Protein AF-B6SNS3-F1 (afdb_monomer)

InterPro domains:
  IPR011042 Six-bladed beta-propeller, TolB-like [G3DSA:2.120.10.30] (28-142)

Sequence (159 aa):
MAGSPRHLSLFPLRLLLLLPLLAAGKPVLEDGYTVTTFADLNPLPASGPHPYAVLPRSRAGDLLLLDSAGSALYTISLSSSPGEPRRLAGGKRGSGFNDGGPGDAAFDRPRSVAVDAADNVYVADRLHGAVRKVAPSGERTRASPPPCFFCSPVSWIKG

pLDDT: mean 74.83, std 19.08, range [32.81, 96.19]

Nearest PDB structures (foldseek):
  6gc1-assembly3_C  TM=8.064E-01  e=4.726E-03  Homo sapiens
  3wwf-assembly1_C  TM=7.505E-01  e=5.010E-03  unclassified
  3ww8-assembly1_B  TM=8.456E-01  e=6.325E-03  unclassified
  3tc9-assembly1_B  TM=8.108E-01  e=1.430E-02  Bacteroides thetaiotaomicron
  4qrj-assembly2_B  TM=4.403E-01  e=1.470E-01  Bacteroides uniformis ATCC 8492

Radius of gyration: 32.93 Å; Cα contacts (8 Å, |Δi|>4): 228; chains: 1; bounding box: 103×90×88 Å

Organism: Zea mays (NCBI:txid4577)

Secondary structure (DSSP, 8-state):
----------TTSSSSS-------PPPPPPTT-----S-----TTT-S---SEEEEETTTTEEEEEETTTTEEEEEE-SSSPPPPEEEEE---SS-----ST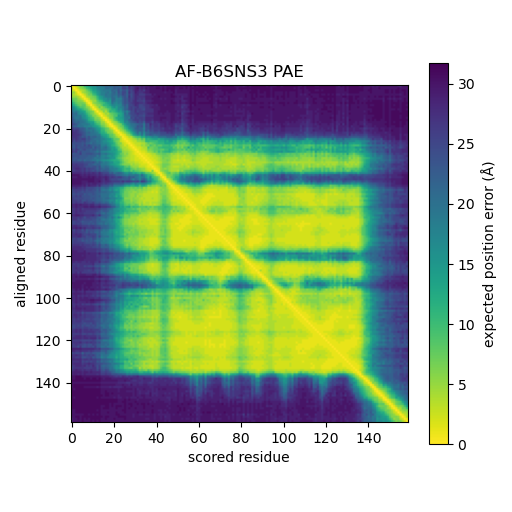TT---SS--EEEE-TT-PEEEEETTTTEEEEE---------PPPP------------

Structure (mmCIF, N/CA/C/O backbone):
data_AF-B6SNS3-F1
#
_entry.id   AF-B6SNS3-F1
#
loop_
_atom_site.group_PDB
_atom_site.id
_atom_site.type_symbol
_atom_site.label_atom_id
_atom_site.label_alt_id
_atom_site.label_comp_id
_atom_site.label_asym_id
_atom_site.label_entity_id
_atom_site.label_seq_id
_atom_site.pdbx_PDB_ins_code
_atom_site.Cartn_x
_atom_site.Cartn_y
_atom_site.Cartn_z
_atom_site.occupancy
_atom_site.B_iso_or_equiv
_atom_site.auth_seq_id
_atom_site.auth_comp_id
_atom_site.auth_asym_id
_atom_site.auth_atom_id
_atom_site.pdbx_PDB_model_num
ATOM 1 N N . MET A 1 1 ? -68.126 54.644 -37.228 1.00 46.69 1 MET A N 1
ATOM 2 C CA . MET A 1 1 ? -66.734 54.773 -36.746 1.00 46.69 1 M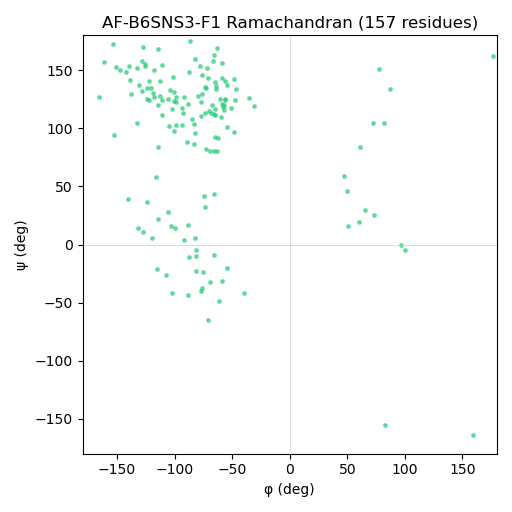ET A CA 1
ATOM 3 C C . MET A 1 1 ? -66.720 54.580 -35.234 1.00 46.69 1 MET A C 1
ATOM 5 O O . MET A 1 1 ? -67.080 55.500 -34.521 1.00 46.69 1 MET A O 1
ATOM 9 N N . ALA A 1 2 ? -66.379 53.379 -34.768 1.00 42.78 2 ALA A N 1
ATOM 10 C CA . ALA A 1 2 ? -65.947 53.061 -33.401 1.00 42.78 2 ALA A CA 1
ATOM 11 C C . ALA A 1 2 ? -65.332 51.651 -33.472 1.00 42.78 2 ALA A C 1
ATOM 13 O O . ALA A 1 2 ? -65.932 50.769 -34.083 1.00 42.78 2 ALA A O 1
ATOM 14 N N . GLY A 1 3 ? -64.102 51.472 -32.987 1.00 40.34 3 GLY A N 1
ATOM 15 C CA . GLY A 1 3 ? -63.297 50.268 -33.215 1.00 40.34 3 GLY A CA 1
ATOM 16 C C . GLY A 1 3 ? -63.005 49.432 -31.964 1.00 40.34 3 GLY A C 1
ATOM 17 O O . GLY A 1 3 ? -63.110 49.928 -30.847 1.00 40.34 3 GLY A O 1
ATOM 18 N N . SER A 1 4 ? -62.495 48.217 -32.231 1.00 48.72 4 SER A N 1
ATOM 19 C CA . SER A 1 4 ? -61.855 47.224 -31.332 1.00 48.72 4 SER A CA 1
ATOM 20 C C . SER A 1 4 ? -62.786 46.373 -30.433 1.00 48.72 4 SER A C 1
ATOM 22 O O . SER A 1 4 ? -63.847 46.864 -30.068 1.00 48.72 4 SER A O 1
ATOM 24 N N . PRO A 1 5 ? -62.419 45.118 -30.053 1.00 49.16 5 PRO A N 1
ATOM 25 C CA . PRO A 1 5 ? -61.051 44.648 -29.810 1.00 49.16 5 PRO A CA 1
ATOM 26 C C . PRO A 1 5 ? -60.587 43.399 -30.580 1.00 49.16 5 PRO A C 1
ATOM 28 O O . PRO A 1 5 ? -61.346 42.523 -30.982 1.00 49.16 5 PRO A O 1
ATOM 31 N N . ARG A 1 6 ? -59.265 43.347 -30.766 1.00 54.34 6 ARG A N 1
ATOM 32 C CA . ARG A 1 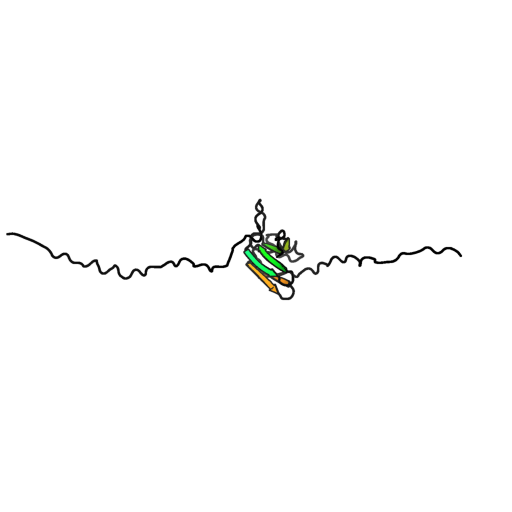6 ? -58.489 42.296 -31.434 1.00 54.34 6 ARG A CA 1
ATOM 33 C C . ARG A 1 6 ? -58.351 41.069 -30.521 1.00 54.34 6 ARG A C 1
ATOM 35 O O . ARG A 1 6 ? -57.915 41.208 -29.381 1.00 54.34 6 ARG A O 1
ATOM 42 N N . HIS A 1 7 ? -58.670 39.880 -31.032 1.00 53.31 7 HIS A N 1
ATOM 43 C CA . HIS A 1 7 ? -58.426 38.607 -30.347 1.00 53.31 7 HIS A CA 1
ATOM 44 C C . HIS A 1 7 ? -56.915 38.364 -30.189 1.00 53.31 7 HIS A C 1
ATOM 46 O O . HIS A 1 7 ? -56.198 38.144 -31.165 1.00 53.31 7 HIS A O 1
ATOM 52 N N . LEU A 1 8 ? -56.434 38.416 -28.946 1.00 50.88 8 LEU A N 1
ATOM 53 C CA . LEU A 1 8 ? -55.088 38.004 -28.551 1.00 50.88 8 LEU A CA 1
ATOM 54 C C . LEU A 1 8 ? -54.966 36.480 -28.693 1.00 50.88 8 LEU A C 1
ATOM 56 O O . LEU A 1 8 ? -55.624 35.715 -27.991 1.00 50.88 8 LEU A O 1
ATOM 60 N N . SER A 1 9 ? -54.131 36.048 -29.634 1.00 55.19 9 SER A N 1
ATOM 61 C CA . SER A 1 9 ? -53.774 34.650 -29.867 1.00 55.19 9 SER A CA 1
ATOM 62 C C . SER A 1 9 ? -52.989 34.089 -28.669 1.00 55.19 9 SER A C 1
ATOM 64 O O . SER A 1 9 ? -51.855 34.494 -28.423 1.00 55.19 9 SER A O 1
ATOM 66 N N . LEU A 1 10 ? -53.576 33.148 -27.920 1.00 54.56 10 LEU A N 1
ATOM 67 C CA . LEU A 1 10 ? -52.976 32.449 -26.762 1.00 54.56 10 LEU A CA 1
ATOM 68 C C . LEU A 1 10 ? -51.899 31.410 -27.160 1.00 54.56 10 LEU A C 1
ATOM 70 O O . LEU A 1 10 ? -51.723 30.380 -26.509 1.00 54.56 10 LEU A O 1
ATOM 74 N N . PHE A 1 11 ? -51.168 31.658 -28.248 1.00 54.22 11 PHE A N 1
ATOM 75 C CA . PHE A 1 11 ? -50.262 30.691 -28.870 1.00 54.22 11 PHE A CA 1
ATOM 76 C C . PHE A 1 11 ? -48.802 30.639 -28.372 1.00 54.22 11 PHE A C 1
ATOM 78 O O . PHE A 1 11 ? -48.007 29.987 -29.046 1.00 54.22 11 PHE A O 1
ATOM 85 N N . PRO A 1 12 ? -48.402 31.187 -27.203 1.00 46.06 12 PRO A N 1
ATOM 86 C CA . PRO A 1 12 ? -47.148 30.771 -26.584 1.00 46.06 12 PRO A CA 1
ATOM 87 C C . PRO A 1 12 ? -47.368 30.045 -25.249 1.00 46.06 12 PRO A C 1
ATOM 89 O O . PRO A 1 12 ? -46.455 29.996 -24.438 1.00 46.06 12 PRO A O 1
ATOM 92 N N . LEU A 1 13 ? -48.549 29.469 -24.984 1.00 47.12 13 LEU A N 1
ATOM 93 C CA . LEU A 1 13 ? -48.784 28.709 -23.742 1.00 47.12 13 LEU A CA 1
ATOM 94 C C . LEU A 1 13 ? -48.682 27.183 -23.904 1.00 47.12 13 LEU A C 1
ATOM 96 O O . LEU A 1 13 ? -49.113 26.433 -23.034 1.00 47.12 13 LEU A O 1
ATOM 100 N N . ARG A 1 14 ? -48.124 26.701 -25.022 1.00 49.44 14 ARG A N 1
ATOM 101 C CA . ARG A 1 14 ? -47.962 25.259 -25.293 1.00 49.44 14 ARG A CA 1
ATOM 102 C C . ARG A 1 14 ? -46.522 24.787 -25.492 1.00 49.44 14 ARG A C 1
ATOM 104 O O . ARG A 1 14 ? -46.319 23.608 -25.753 1.00 49.44 14 ARG A O 1
ATOM 111 N N . LEU A 1 15 ? -45.533 25.662 -25.302 1.00 45.81 15 LEU A N 1
ATOM 112 C CA . LEU A 1 15 ? -44.107 25.302 -25.327 1.00 45.81 15 LEU A CA 1
ATOM 113 C C . LEU A 1 15 ? -43.478 25.285 -23.920 1.00 45.81 15 LEU A C 1
ATOM 115 O O . LEU A 1 15 ? -42.287 25.513 -23.761 1.00 45.81 15 LEU A O 1
ATOM 119 N N . LEU A 1 16 ? -44.278 25.023 -22.883 1.00 49.94 16 LEU A N 1
ATOM 120 C CA . LEU A 1 16 ? -43.805 24.906 -21.499 1.00 49.94 16 LEU A CA 1
ATOM 121 C C . LEU A 1 16 ? -44.184 23.550 -20.878 1.00 49.94 16 LEU A C 1
ATOM 123 O O . LEU A 1 16 ? -44.566 23.487 -19.717 1.00 49.94 16 LEU A O 1
ATOM 127 N N . LEU A 1 17 ? -44.157 22.464 -21.659 1.00 54.38 17 LEU A N 1
ATOM 128 C CA . LEU A 1 17 ? -44.577 21.134 -21.184 1.00 54.38 17 LEU A CA 1
ATOM 129 C C . LEU A 1 17 ? -43.604 19.987 -21.496 1.00 54.38 17 LEU A C 1
ATOM 131 O O . LEU A 1 17 ? -43.971 18.829 -21.345 1.00 54.38 17 LEU A O 1
ATOM 135 N N . LEU A 1 18 ? -42.358 20.278 -21.885 1.00 56.72 18 LEU A N 1
ATOM 136 C CA . LEU A 1 18 ? -41.324 19.248 -22.084 1.00 56.72 18 LEU A CA 1
ATOM 137 C C . LEU A 1 18 ? -39.937 19.691 -21.593 1.00 56.72 18 LEU A C 1
ATOM 139 O O . LEU A 1 18 ? -38.924 19.384 -22.212 1.00 56.72 18 LEU A O 1
ATOM 143 N N . LEU A 1 19 ? -39.864 20.399 -20.465 1.00 55.69 19 LEU A N 1
ATOM 144 C CA . LEU A 1 19 ? -38.641 20.362 -19.663 1.00 55.69 19 LEU A CA 1
ATOM 145 C C . LEU A 1 19 ? -38.744 19.100 -18.801 1.00 55.69 19 LEU A C 1
ATOM 147 O O . LEU A 1 19 ? -39.516 19.122 -17.840 1.00 55.69 19 LEU A O 1
ATOM 151 N N . PRO A 1 20 ? -38.041 17.987 -19.110 1.00 58.53 20 PRO A N 1
ATOM 152 C CA . PRO A 1 20 ? -37.844 16.969 -18.099 1.00 58.53 20 PRO A CA 1
ATOM 153 C C . PRO A 1 20 ? -37.099 17.681 -16.977 1.00 58.53 20 PRO A C 1
ATOM 155 O O . PRO A 1 20 ? -35.964 18.126 -17.146 1.00 58.53 20 PRO A O 1
ATOM 158 N N . LEU A 1 21 ? -37.807 17.888 -15.869 1.00 56.69 21 LEU A N 1
ATOM 159 C CA . LEU A 1 21 ? -37.247 18.376 -14.629 1.00 56.69 21 LEU A CA 1
ATOM 160 C C . LEU A 1 21 ? -36.111 17.409 -14.304 1.00 56.69 21 LEU A C 1
ATOM 162 O O . LEU A 1 21 ? -36.358 16.273 -13.898 1.00 56.69 21 LEU A O 1
ATOM 166 N N . LEU A 1 22 ? -34.877 17.821 -14.586 1.00 59.06 22 LEU A N 1
ATOM 167 C CA . LEU A 1 22 ? -33.687 17.072 -14.232 1.00 59.06 22 LEU A CA 1
ATOM 168 C C . LEU A 1 22 ? -33.604 17.168 -12.708 1.00 59.06 22 LEU A C 1
ATOM 170 O O . LEU A 1 22 ? -32.954 18.049 -12.149 1.00 59.06 22 LEU A O 1
ATOM 174 N N . ALA A 1 23 ? -34.389 16.335 -12.028 1.00 64.88 23 ALA A N 1
ATOM 175 C CA . ALA A 1 23 ? -34.335 16.174 -10.596 1.00 64.88 23 ALA A CA 1
ATOM 176 C C . ALA A 1 23 ? -32.960 15.578 -10.308 1.00 64.88 23 ALA A C 1
ATOM 178 O O . ALA A 1 23 ? -32.756 14.370 -10.395 1.00 64.88 23 ALA A O 1
ATOM 179 N N . ALA A 1 24 ? -31.990 16.446 -10.033 1.00 67.69 24 ALA A N 1
ATOM 180 C CA . ALA A 1 24 ? -30.752 16.045 -9.401 1.00 67.69 24 ALA A CA 1
ATOM 181 C C . ALA A 1 24 ? -31.141 15.492 -8.024 1.00 67.69 24 ALA A C 1
ATOM 183 O O . ALA A 1 24 ? -31.342 16.247 -7.070 1.00 67.69 24 ALA A O 1
ATOM 184 N N . GLY A 1 25 ? -31.370 14.179 -7.953 1.00 73.56 25 GLY A N 1
ATOM 185 C CA . GLY A 1 25 ? -31.674 13.491 -6.708 1.00 73.56 25 GLY A CA 1
ATOM 186 C C . GLY A 1 25 ? -30.534 13.743 -5.732 1.00 73.56 25 GLY A C 1
ATOM 187 O O . GLY A 1 25 ? -29.383 13.423 -6.025 1.00 73.56 25 GLY A O 1
ATOM 188 N N . LYS A 1 26 ? -30.839 14.362 -4.589 1.00 78.44 26 LYS A N 1
ATOM 189 C CA . LYS A 1 26 ? -29.873 14.463 -3.494 1.00 78.44 26 LYS A CA 1
ATOM 190 C C . LYS A 1 26 ? -29.578 13.041 -3.008 1.00 78.44 26 LYS A C 1
ATOM 192 O O . LYS A 1 26 ? -30.531 12.270 -2.873 1.00 78.44 26 LYS A O 1
ATOM 197 N N . PRO A 1 27 ? -28.311 12.679 -2.753 1.00 80.94 27 PRO A N 1
ATOM 198 C CA . PRO A 1 27 ? -28.010 11.370 -2.195 1.00 80.94 27 PRO A CA 1
ATOM 199 C C . PRO A 1 27 ? -28.709 11.241 -0.838 1.00 80.94 27 PRO A C 1
ATOM 201 O O . PRO A 1 27 ? -28.557 12.102 0.029 1.00 80.94 27 PRO A O 1
ATOM 204 N N . VAL A 1 28 ? -29.505 10.186 -0.683 1.00 88.31 28 VAL A N 1
ATOM 205 C CA . VAL A 1 28 ? -30.064 9.771 0.606 1.00 88.31 28 VAL A CA 1
ATOM 206 C C . VAL A 1 28 ? -29.039 8.832 1.230 1.00 88.31 28 VAL A C 1
ATOM 208 O O . VAL A 1 28 ? -28.651 7.850 0.600 1.00 88.31 28 VAL A O 1
ATOM 211 N N . LEU A 1 29 ? -28.546 9.177 2.417 1.00 88.81 29 LEU A N 1
ATOM 212 C CA . LEU A 1 29 ? -27.592 8.353 3.157 1.00 88.81 29 LEU A CA 1
ATOM 213 C C . LEU A 1 29 ? -28.349 7.340 4.019 1.00 88.81 29 LEU A C 1
ATOM 215 O O . LEU A 1 29 ? -29.453 7.627 4.475 1.00 88.81 29 LEU A O 1
ATOM 219 N N . GLU A 1 30 ? -27.755 6.169 4.236 1.00 91.00 30 GLU A N 1
ATOM 220 C CA . GLU A 1 30 ? -28.295 5.179 5.168 1.00 91.00 30 GLU A CA 1
ATOM 221 C C . GLU A 1 30 ? -28.073 5.634 6.619 1.00 91.00 30 GLU A C 1
ATOM 223 O O . GLU A 1 30 ? -26.983 6.089 6.982 1.00 91.00 30 GLU A O 1
ATOM 228 N N . ASP A 1 31 ? -29.101 5.496 7.455 1.00 90.81 31 ASP A N 1
ATOM 229 C CA . ASP A 1 31 ? -29.000 5.738 8.894 1.00 90.81 31 ASP A CA 1
ATOM 230 C C . ASP A 1 31 ? -28.199 4.614 9.582 1.00 90.81 31 ASP A C 1
ATOM 232 O O . ASP A 1 31 ? -28.190 3.468 9.138 1.00 90.81 31 ASP A O 1
ATOM 236 N N . GLY A 1 32 ? -27.535 4.925 10.701 1.00 91.50 32 GLY A N 1
ATOM 237 C CA . GLY A 1 32 ? -26.774 3.944 11.496 1.00 91.50 32 GLY A CA 1
ATOM 238 C C . GLY A 1 32 ? -25.269 3.889 11.209 1.00 91.50 32 GLY A C 1
ATOM 239 O O . GLY A 1 32 ? -24.547 3.155 11.883 1.00 91.50 32 GLY A O 1
ATOM 240 N N . TYR A 1 33 ? -24.770 4.708 10.281 1.00 89.81 33 TYR A N 1
ATOM 241 C CA . TYR A 1 33 ? -23.341 4.839 9.994 1.00 89.81 33 TYR A CA 1
ATOM 242 C C . TYR A 1 33 ? -22.774 6.128 10.593 1.00 89.81 33 TYR A C 1
ATOM 244 O O . TYR A 1 33 ? -23.340 7.207 10.440 1.00 89.81 33 TYR A O 1
ATOM 252 N N . THR A 1 34 ? -21.629 6.030 11.270 1.00 90.94 34 THR A N 1
ATOM 253 C CA . THR A 1 34 ? -20.870 7.194 11.753 1.00 90.94 34 THR A CA 1
ATOM 254 C C . THR A 1 34 ? -19.497 7.199 11.104 1.00 90.94 34 THR A C 1
ATOM 256 O O . THR A 1 34 ? -18.797 6.188 11.118 1.00 90.94 34 THR A O 1
ATOM 259 N N . VAL A 1 35 ? -19.104 8.343 10.548 1.00 89.75 35 VAL A N 1
ATOM 260 C CA . VAL A 1 35 ? -17.764 8.542 9.991 1.00 89.75 35 VAL A CA 1
ATOM 261 C C . VAL A 1 35 ? -16.880 9.142 11.076 1.00 89.75 35 VAL A C 1
ATOM 263 O O . VAL A 1 35 ? -17.090 10.278 11.496 1.00 89.75 35 VAL A O 1
ATOM 266 N N . THR A 1 36 ? -15.887 8.381 11.524 1.00 89.19 36 THR A N 1
ATOM 267 C CA . THR A 1 36 ? -14.824 8.865 12.408 1.00 89.19 36 THR A CA 1
ATOM 268 C C . THR A 1 36 ? -13.475 8.730 11.715 1.00 89.19 36 THR A C 1
ATOM 270 O O . THR A 1 36 ? -13.265 7.849 10.878 1.00 89.19 36 THR A O 1
ATOM 273 N N . THR A 1 37 ? -12.542 9.619 12.050 1.00 86.88 37 THR A N 1
ATOM 274 C CA . THR A 1 37 ? -11.160 9.483 11.588 1.00 86.88 37 THR A CA 1
ATOM 275 C C . THR A 1 37 ? -10.530 8.294 12.298 1.00 86.88 37 THR A C 1
ATOM 277 O O . THR A 1 37 ? -10.368 8.325 13.515 1.00 86.88 37 THR A O 1
ATOM 280 N N . PHE A 1 38 ? -10.177 7.256 11.536 1.00 84.19 38 PHE A N 1
ATOM 281 C CA . PHE A 1 38 ? -9.420 6.128 12.069 1.00 84.19 38 PHE A CA 1
ATOM 282 C C . PHE A 1 38 ? -7.979 6.564 12.352 1.00 84.19 38 PHE A C 1
ATOM 284 O O . PHE A 1 38 ? -7.607 6.663 13.508 1.00 84.19 38 PHE A O 1
ATOM 291 N N . ALA A 1 39 ? -7.199 6.930 11.331 1.00 83.75 39 ALA A N 1
ATOM 292 C CA . ALA A 1 39 ? -5.825 7.411 11.490 1.00 83.75 39 ALA A CA 1
ATOM 293 C C . ALA A 1 39 ? -5.624 8.745 10.760 1.00 83.75 39 ALA A C 1
ATOM 295 O O . ALA A 1 39 ? -5.996 8.864 9.591 1.00 83.75 39 ALA A O 1
ATOM 296 N N . ASP A 1 40 ? -5.018 9.727 11.432 1.00 82.69 40 ASP A N 1
ATOM 297 C CA . ASP A 1 40 ? -4.563 10.956 10.782 1.00 82.69 40 ASP A CA 1
ATOM 298 C C . ASP A 1 40 ? -3.167 10.733 10.190 1.00 82.69 40 ASP A C 1
ATOM 300 O O . ASP A 1 40 ? -2.174 10.578 10.901 1.00 82.69 40 ASP A O 1
ATOM 304 N N . LEU A 1 41 ? -3.118 10.657 8.863 1.00 79.44 41 LEU A N 1
ATOM 305 C CA . LEU A 1 41 ? -1.910 10.374 8.089 1.00 79.44 41 LEU A CA 1
ATOM 306 C C . LEU A 1 41 ? -1.162 11.644 7.668 1.00 79.44 41 LEU A C 1
ATOM 308 O O . LEU A 1 41 ? -0.163 11.551 6.954 1.00 79.44 41 LEU A O 1
ATOM 312 N N . ASN A 1 42 ? -1.625 12.820 8.104 1.00 70.81 42 ASN A N 1
ATOM 313 C CA . ASN A 1 42 ? -1.077 14.111 7.711 1.00 70.81 42 ASN A CA 1
ATOM 314 C C . ASN A 1 42 ? -0.452 14.901 8.884 1.00 70.81 42 ASN A C 1
ATOM 316 O O . ASN A 1 42 ? -0.850 16.044 9.130 1.00 70.81 42 ASN A O 1
ATOM 320 N N . PRO A 1 43 ? 0.555 14.369 9.606 1.00 60.25 43 PRO A N 1
ATOM 321 C CA . PRO A 1 43 ? 1.328 15.196 10.517 1.00 60.25 43 PRO A CA 1
ATOM 322 C C . PRO A 1 43 ? 2.252 16.105 9.694 1.00 60.25 43 PRO A C 1
ATOM 324 O O . PRO A 1 43 ? 3.159 15.655 8.990 1.00 60.25 43 PRO A O 1
ATOM 327 N N . LEU A 1 44 ? 1.998 17.412 9.747 1.00 46.75 44 LEU A N 1
ATOM 328 C CA . LEU A 1 44 ? 2.882 18.420 9.166 1.00 46.75 44 LEU A CA 1
ATOM 329 C C . LEU A 1 44 ? 4.312 18.295 9.749 1.00 46.75 44 LEU A C 1
ATOM 331 O O . LEU A 1 44 ? 4.447 18.097 10.957 1.00 46.75 44 LEU A O 1
ATOM 335 N N . PRO A 1 45 ? 5.373 18.468 8.928 1.00 57.81 45 PRO A N 1
ATOM 336 C CA . PRO A 1 45 ? 5.329 18.965 7.559 1.00 57.81 45 PRO A CA 1
ATOM 337 C C . PRO A 1 45 ? 5.428 17.853 6.491 1.00 57.81 45 PRO A C 1
ATOM 339 O O . PRO A 1 45 ? 6.398 17.102 6.419 1.00 57.81 45 PRO A O 1
ATOM 342 N N . ALA A 1 46 ? 4.418 17.825 5.612 1.00 56.56 46 ALA A N 1
ATOM 343 C CA . ALA A 1 46 ? 4.448 17.481 4.179 1.00 56.56 46 ALA A CA 1
ATOM 344 C C . ALA A 1 46 ? 5.121 16.172 3.697 1.00 56.56 46 ALA A C 1
ATOM 346 O O . ALA A 1 46 ? 5.377 16.034 2.502 1.00 56.56 46 ALA A O 1
ATOM 347 N N . SER A 1 47 ? 5.389 15.203 4.574 1.00 64.62 47 SER A N 1
ATOM 348 C CA . SER A 1 47 ? 6.023 13.920 4.207 1.00 64.62 47 SER A CA 1
ATOM 349 C C . SER A 1 47 ? 5.257 12.679 4.682 1.00 64.62 47 SER A C 1
ATOM 351 O O . SER A 1 47 ? 5.768 11.563 4.587 1.00 64.62 47 SER A O 1
ATOM 353 N N . GLY A 1 48 ? 4.024 12.865 5.162 1.00 72.75 48 GLY A N 1
ATOM 354 C CA . GLY A 1 48 ? 3.126 11.771 5.527 1.00 72.75 48 GLY A CA 1
ATOM 355 C C . GLY A 1 48 ? 2.674 10.939 4.316 1.00 72.75 48 GLY A C 1
ATOM 356 O O . GLY A 1 48 ? 2.736 11.414 3.174 1.00 72.75 48 GLY A O 1
ATOM 357 N N . PRO A 1 49 ? 2.234 9.687 4.539 1.00 82.81 49 PRO A N 1
ATOM 358 C CA . PRO A 1 49 ? 1.731 8.836 3.471 1.00 82.81 49 PRO A CA 1
ATOM 359 C C . PRO A 1 49 ? 0.458 9.425 2.854 1.00 82.81 49 PRO A C 1
ATOM 361 O O . PRO A 1 49 ? -0.469 9.799 3.569 1.00 82.81 49 PRO A O 1
ATOM 364 N N . HIS A 1 50 ? 0.388 9.461 1.523 1.00 86.50 50 HIS A N 1
ATOM 365 C CA . HIS A 1 50 ? -0.803 9.913 0.800 1.00 86.50 50 HIS A CA 1
ATOM 366 C C . HIS A 1 50 ? -1.681 8.708 0.452 1.00 86.50 50 HIS A C 1
ATOM 368 O O . HIS A 1 50 ? -1.355 7.964 -0.478 1.00 86.50 50 HIS A O 1
ATOM 374 N N . PRO A 1 51 ? -2.788 8.471 1.177 1.00 89.06 51 PRO A N 1
ATOM 375 C CA . PRO A 1 51 ? -3.577 7.270 0.978 1.00 89.06 51 PRO A CA 1
ATOM 376 C C . PRO A 1 51 ? -4.214 7.255 -0.416 1.00 89.06 51 PRO A C 1
ATOM 378 O O . PRO A 1 51 ? -5.042 8.101 -0.741 1.00 89.06 51 PRO A O 1
ATOM 381 N N . TYR A 1 52 ? -3.839 6.277 -1.243 1.00 92.31 52 TYR A N 1
ATOM 382 C CA . TYR A 1 52 ? -4.467 6.022 -2.542 1.00 92.31 52 TYR A CA 1
ATOM 383 C C . TYR A 1 52 ? -5.431 4.832 -2.479 1.00 92.31 52 TYR A C 1
ATOM 385 O O . TYR A 1 52 ? -6.517 4.883 -3.052 1.00 92.31 52 TYR A O 1
ATOM 393 N N . ALA A 1 53 ? -5.048 3.759 -1.784 1.00 93.50 53 ALA A N 1
ATOM 394 C CA . ALA A 1 53 ? -5.902 2.595 -1.551 1.00 93.50 53 ALA A CA 1
ATOM 395 C C . ALA A 1 53 ? -5.594 1.958 -0.191 1.00 93.50 53 ALA A C 1
ATOM 397 O O . ALA A 1 53 ? -4.452 2.002 0.264 1.00 93.50 53 ALA A O 1
ATOM 398 N N . VAL A 1 54 ? -6.603 1.337 0.422 1.00 93.25 54 VAL A N 1
ATOM 399 C CA . VAL A 1 54 ? -6.479 0.548 1.656 1.00 93.25 54 VAL A CA 1
ATOM 400 C C . VAL A 1 54 ? -6.976 -0.874 1.422 1.00 93.25 54 VAL A C 1
ATOM 402 O O . VAL A 1 54 ? -7.970 -1.073 0.726 1.00 93.25 54 VAL A O 1
ATOM 405 N N . LEU A 1 55 ? -6.297 -1.860 2.003 1.00 93.94 55 LEU A N 1
ATOM 406 C CA . LEU A 1 55 ? -6.698 -3.265 1.969 1.00 93.94 55 LEU A CA 1
ATOM 407 C C . LEU A 1 55 ? -6.491 -3.925 3.332 1.00 93.94 55 LEU A C 1
ATOM 409 O O . LEU A 1 55 ? -5.470 -3.677 3.970 1.00 93.94 55 LEU A O 1
ATOM 413 N N . PRO A 1 56 ? -7.396 -4.808 3.773 1.00 92.00 56 PRO A N 1
ATOM 414 C CA . PRO A 1 56 ? -7.156 -5.609 4.961 1.00 92.00 56 PRO A CA 1
ATOM 415 C C . PRO A 1 56 ? -6.088 -6.675 4.694 1.00 92.00 56 PRO A C 1
ATOM 417 O O . PRO A 1 56 ? -6.063 -7.301 3.633 1.00 92.00 56 PRO A O 1
ATOM 420 N N . ARG A 1 57 ? -5.249 -6.941 5.694 1.00 90.00 57 ARG A N 1
ATOM 421 C CA . ARG A 1 57 ? -4.383 -8.123 5.755 1.00 90.00 57 ARG A CA 1
ATOM 422 C C . ARG A 1 57 ? -4.838 -8.985 6.919 1.00 90.00 57 ARG A C 1
ATOM 424 O O . ARG A 1 57 ? -4.337 -8.884 8.035 1.00 90.00 57 ARG A O 1
ATOM 431 N N . SER A 1 58 ? -5.853 -9.806 6.666 1.00 83.75 58 SER A N 1
ATOM 432 C CA . SER A 1 58 ? -6.607 -10.498 7.716 1.00 83.75 58 SER A CA 1
ATOM 433 C C . SER A 1 58 ? -5.760 -11.399 8.618 1.00 83.75 58 SER A C 1
ATOM 435 O O . SER A 1 58 ? -6.093 -11.534 9.790 1.00 83.75 58 SER A O 1
ATOM 437 N N . ARG A 1 59 ? -4.674 -12.005 8.116 1.00 83.88 59 ARG A N 1
ATOM 438 C CA . ARG A 1 59 ? -3.766 -12.815 8.950 1.00 83.88 59 ARG A CA 1
ATOM 439 C C . ARG A 1 59 ? -2.841 -11.965 9.819 1.00 83.88 59 ARG A C 1
ATOM 441 O O . ARG A 1 59 ? -2.600 -12.340 10.961 1.00 83.88 59 ARG A O 1
ATOM 448 N N . ALA A 1 60 ? -2.355 -10.839 9.302 1.00 81.94 60 ALA A N 1
ATOM 449 C CA . ALA A 1 60 ? -1.539 -9.892 10.058 1.00 81.94 60 ALA A CA 1
ATOM 450 C C . ALA A 1 60 ? -2.360 -9.047 11.052 1.00 81.94 60 ALA A C 1
ATOM 452 O O . ALA A 1 60 ? -1.808 -8.557 12.034 1.00 81.94 60 ALA A O 1
ATOM 453 N N . GLY A 1 61 ? -3.666 -8.881 10.813 1.00 86.81 61 GLY A N 1
ATOM 454 C CA . GLY A 1 61 ? -4.539 -8.042 11.638 1.00 86.81 61 GLY A CA 1
ATOM 455 C C . GLY A 1 61 ? -4.302 -6.540 11.441 1.00 86.81 61 GLY A C 1
ATOM 456 O O . GLY A 1 61 ? -4.566 -5.752 12.348 1.00 86.81 61 GLY A O 1
ATOM 457 N N . ASP A 1 62 ? -3.791 -6.137 10.275 1.00 91.31 62 ASP A N 1
ATOM 458 C CA . ASP A 1 62 ? -3.495 -4.744 9.931 1.00 91.31 62 ASP A CA 1
ATOM 459 C C . ASP A 1 62 ? -4.137 -4.314 8.597 1.00 91.31 62 ASP A C 1
ATOM 461 O O . ASP A 1 62 ? -4.712 -5.118 7.853 1.00 91.31 62 ASP A O 1
ATOM 465 N N . LEU A 1 63 ? -4.096 -3.008 8.323 1.00 91.50 63 LEU A N 1
ATOM 466 C CA . LEU A 1 63 ? -4.445 -2.425 7.031 1.00 91.50 63 LEU A CA 1
ATOM 467 C C . LEU A 1 63 ? -3.177 -2.157 6.234 1.00 91.50 63 LEU A C 1
ATOM 469 O O . LEU A 1 63 ? -2.294 -1.436 6.692 1.00 91.50 63 LEU A O 1
ATOM 473 N N . LEU A 1 64 ? -3.128 -2.665 5.010 1.00 93.38 64 LEU A N 1
ATOM 474 C CA . LEU A 1 64 ? -2.182 -2.246 3.993 1.00 93.38 64 LEU A CA 1
ATOM 475 C C . LEU A 1 64 ? -2.662 -0.940 3.365 1.00 93.38 64 LEU A C 1
ATOM 477 O O . LEU A 1 64 ? -3.779 -0.859 2.860 1.00 93.38 64 LEU A O 1
ATOM 481 N N . LEU A 1 65 ? -1.786 0.051 3.334 1.00 93.62 65 LEU A N 1
ATOM 482 C CA . LEU A 1 65 ? -1.995 1.327 2.682 1.00 93.62 65 LEU A CA 1
ATOM 483 C C . LEU A 1 65 ? -1.053 1.463 1.486 1.00 93.62 65 LEU A C 1
ATOM 485 O O . LEU A 1 65 ? 0.163 1.326 1.613 1.00 93.62 65 LEU A O 1
ATOM 489 N N . LEU A 1 66 ? -1.623 1.781 0.330 1.00 93.88 66 LEU A N 1
ATOM 490 C CA . LEU A 1 66 ? -0.891 2.146 -0.873 1.00 93.88 66 LEU A CA 1
ATOM 491 C C . LEU A 1 66 ? -0.745 3.667 -0.943 1.00 93.88 66 LEU A C 1
ATOM 493 O O . LEU A 1 66 ? -1.747 4.366 -1.094 1.00 93.88 66 LEU A O 1
ATOM 497 N N . ASP A 1 67 ? 0.493 4.157 -0.914 1.00 92.56 67 ASP A N 1
ATOM 498 C CA . ASP A 1 67 ? 0.837 5.527 -1.282 1.00 92.56 67 ASP A CA 1
ATOM 499 C C . ASP A 1 67 ? 1.407 5.555 -2.706 1.00 92.56 67 ASP A C 1
ATOM 501 O O . ASP A 1 67 ? 2.586 5.286 -2.958 1.00 92.56 67 ASP A O 1
ATOM 505 N N . SER A 1 68 ? 0.537 5.884 -3.663 1.00 91.81 68 SER A N 1
ATOM 506 C CA . SER A 1 68 ? 0.911 5.993 -5.076 1.00 91.81 68 SER A CA 1
ATOM 507 C C . SER A 1 68 ? 1.818 7.199 -5.346 1.00 91.81 68 SER A C 1
ATOM 509 O O . SER A 1 68 ? 2.681 7.134 -6.223 1.00 91.81 68 SER A O 1
ATOM 511 N N . ALA A 1 69 ? 1.650 8.299 -4.602 1.00 89.12 69 ALA A N 1
ATOM 512 C CA . ALA A 1 69 ? 2.416 9.527 -4.810 1.00 89.12 69 ALA A CA 1
ATOM 513 C C . ALA A 1 69 ? 3.835 9.411 -4.237 1.00 89.12 69 ALA A C 1
ATOM 515 O O . ALA A 1 69 ? 4.793 9.840 -4.883 1.00 89.12 69 ALA A O 1
ATOM 516 N N . GLY A 1 70 ? 3.960 8.791 -3.064 1.00 88.94 70 GLY A N 1
ATOM 517 C CA . GLY A 1 70 ? 5.209 8.472 -2.378 1.00 88.94 70 GLY A CA 1
ATOM 518 C C . GLY A 1 70 ? 5.906 7.204 -2.880 1.00 88.94 70 GLY A C 1
ATOM 519 O O . GLY A 1 70 ? 7.017 6.922 -2.435 1.00 88.94 70 GLY A O 1
ATOM 520 N N . SER A 1 71 ? 5.302 6.453 -3.813 1.00 91.75 71 SER A N 1
ATOM 521 C CA . SER A 1 71 ? 5.804 5.149 -4.283 1.00 91.75 71 SER A CA 1
ATOM 522 C C . SER A 1 71 ? 6.133 4.203 -3.119 1.00 91.75 71 SER A C 1
ATOM 524 O O . SER A 1 71 ? 7.209 3.596 -3.064 1.00 91.75 71 SER A O 1
ATOM 526 N N . ALA A 1 72 ? 5.227 4.118 -2.148 1.00 91.38 72 ALA A N 1
ATOM 527 C CA . ALA A 1 72 ? 5.451 3.401 -0.902 1.00 91.38 72 ALA A CA 1
ATOM 528 C C . ALA A 1 72 ? 4.212 2.620 -0.459 1.00 91.38 72 ALA A C 1
ATOM 530 O O . ALA A 1 72 ? 3.073 2.956 -0.781 1.00 91.38 72 ALA A O 1
ATOM 531 N N . LEU A 1 73 ? 4.457 1.562 0.304 1.00 92.94 73 LEU A N 1
ATOM 532 C CA . LEU A 1 73 ? 3.443 0.782 0.997 1.00 92.94 73 LEU A CA 1
ATOM 533 C C . LEU A 1 73 ? 3.612 0.969 2.498 1.00 92.94 73 LEU A C 1
ATOM 535 O O . LEU A 1 73 ? 4.740 0.950 2.995 1.00 92.94 73 LEU A O 1
ATOM 539 N N . TYR A 1 74 ? 2.503 1.080 3.219 1.00 92.06 74 TYR A N 1
ATOM 540 C CA . TYR A 1 74 ? 2.478 1.200 4.674 1.00 92.06 74 TYR A CA 1
ATOM 541 C C . TYR A 1 74 ? 1.529 0.175 5.290 1.00 92.06 74 TYR A C 1
ATOM 543 O O . TYR A 1 74 ? 0.621 -0.316 4.629 1.00 92.06 74 TYR A O 1
ATOM 551 N N . THR A 1 75 ? 1.727 -0.135 6.563 1.00 91.56 75 THR A N 1
ATOM 552 C CA . THR A 1 75 ? 0.820 -0.947 7.378 1.00 91.56 75 THR A CA 1
ATOM 553 C C . THR A 1 75 ? 0.347 -0.136 8.574 1.00 91.56 75 THR A C 1
ATOM 555 O O . THR A 1 75 ? 1.168 0.500 9.238 1.00 91.56 75 THR A O 1
ATOM 558 N N . ILE A 1 76 ? -0.950 -0.176 8.868 1.00 89.88 76 ILE A N 1
ATOM 559 C CA . ILE A 1 76 ? -1.569 0.502 10.012 1.00 89.88 76 ILE A CA 1
ATOM 560 C C . ILE A 1 76 ? -2.276 -0.550 10.860 1.00 89.88 76 ILE A C 1
ATOM 562 O O . ILE A 1 76 ? -3.120 -1.290 10.355 1.00 89.88 76 ILE A O 1
ATOM 566 N N . SER A 1 77 ? -1.938 -0.619 12.147 1.00 88.19 77 SER A N 1
ATOM 567 C CA . SER A 1 77 ? -2.575 -1.566 13.067 1.00 88.19 77 SER A CA 1
ATOM 568 C C . SER A 1 77 ? -4.058 -1.244 13.253 1.00 88.19 77 SER A C 1
ATOM 570 O O . SER A 1 77 ? -4.419 -0.078 13.412 1.00 88.19 77 SER A O 1
ATOM 572 N N . LEU A 1 78 ? -4.898 -2.280 13.300 1.00 83.12 78 LEU A N 1
ATOM 573 C CA . LEU A 1 78 ? -6.340 -2.168 13.547 1.00 83.12 78 LEU A CA 1
ATOM 574 C C . LEU A 1 78 ? -6.716 -2.051 15.037 1.00 83.12 78 LEU A C 1
ATOM 576 O O . LEU A 1 78 ? -7.898 -2.064 15.377 1.00 83.12 78 LEU A O 1
ATOM 580 N N . SER A 1 79 ? -5.734 -1.949 15.936 1.00 74.56 79 SER A N 1
ATOM 581 C CA . SER A 1 79 ? -5.973 -1.771 17.372 1.00 74.56 79 SER A CA 1
ATOM 582 C C . SER A 1 79 ? -6.780 -0.500 17.681 1.00 74.56 79 SER A C 1
ATOM 584 O O . SER A 1 79 ? -6.740 0.475 16.935 1.00 74.56 79 SER A O 1
ATOM 586 N N . SER A 1 80 ? -7.469 -0.486 18.830 1.00 61.25 80 SER A N 1
ATOM 587 C CA . SER A 1 80 ? -8.332 0.618 19.300 1.00 61.25 80 SER A CA 1
ATOM 588 C C . SER A 1 80 ? -7.644 1.989 19.371 1.00 61.25 80 SER A C 1
ATOM 590 O O . SER A 1 80 ? -8.319 3.014 19.373 1.00 61.25 80 SER A O 1
ATOM 592 N N . SER A 1 81 ? -6.312 2.012 19.417 1.00 65.56 81 SER A N 1
ATOM 593 C CA . SER A 1 81 ? -5.494 3.160 19.040 1.00 65.56 81 SER A CA 1
ATOM 594 C C . SER A 1 81 ? -4.737 2.800 17.754 1.00 65.56 81 SER A C 1
ATOM 596 O O . SER A 1 81 ? -3.851 1.934 17.821 1.00 65.56 81 SER A O 1
ATOM 598 N N . PRO A 1 82 ? -5.049 3.415 16.600 1.00 66.19 82 PRO A N 1
ATOM 599 C CA . PRO A 1 82 ? -4.289 3.178 15.383 1.00 66.19 82 PRO A CA 1
ATOM 600 C C . PRO A 1 82 ? -2.836 3.557 15.645 1.00 66.19 82 PRO A C 1
ATOM 602 O O . PRO A 1 82 ? -2.533 4.677 16.057 1.00 66.19 82 PRO A O 1
ATOM 605 N N . GLY A 1 83 ? -1.942 2.586 15.478 1.00 69.31 83 GLY A N 1
ATOM 606 C CA . GLY A 1 83 ? -0.508 2.834 15.579 1.00 69.31 83 GLY A CA 1
ATOM 607 C C . GLY A 1 83 ? -0.028 3.747 14.450 1.00 69.31 83 GLY A C 1
ATOM 608 O O . GLY A 1 83 ? -0.699 3.888 13.426 1.00 69.31 83 GLY A O 1
ATOM 609 N N . GLU A 1 84 ? 1.157 4.335 14.618 1.00 80.56 84 GLU A N 1
ATOM 610 C CA . GLU A 1 84 ? 1.822 5.083 13.549 1.00 80.56 84 GLU A CA 1
ATOM 611 C C . GLU A 1 84 ? 1.965 4.206 12.284 1.00 80.56 84 GLU A C 1
ATOM 613 O O . GLU A 1 84 ? 2.316 3.023 12.396 1.00 80.56 84 GLU A O 1
ATOM 618 N N . PRO A 1 85 ? 1.708 4.745 11.076 1.00 86.75 85 PRO A N 1
ATOM 619 C CA . PRO A 1 85 ? 1.885 4.005 9.833 1.00 86.75 85 PRO A CA 1
ATOM 620 C C . PRO A 1 85 ? 3.323 3.510 9.680 1.00 86.75 85 PRO A C 1
ATOM 622 O O . PRO A 1 85 ? 4.267 4.289 9.559 1.00 86.75 85 PRO A O 1
ATOM 625 N N . ARG A 1 86 ? 3.506 2.193 9.612 1.00 87.62 86 ARG A N 1
ATOM 626 C CA . ARG A 1 86 ? 4.827 1.593 9.412 1.00 87.62 86 ARG A CA 1
ATOM 627 C C . ARG A 1 86 ? 5.077 1.375 7.927 1.00 87.62 86 ARG A C 1
ATOM 629 O O . ARG A 1 86 ? 4.281 0.720 7.264 1.00 87.62 86 ARG A O 1
ATOM 636 N N . ARG A 1 87 ? 6.196 1.873 7.391 1.00 89.50 87 ARG A N 1
ATOM 637 C CA . ARG A 1 87 ? 6.566 1.630 5.986 1.00 89.50 87 ARG A CA 1
ATOM 638 C C . ARG A 1 87 ? 6.895 0.148 5.773 1.00 89.50 87 ARG A C 1
ATOM 640 O O . ARG A 1 87 ? 7.807 -0.376 6.408 1.00 89.50 87 ARG A O 1
ATOM 647 N N . LEU A 1 88 ? 6.152 -0.502 4.880 1.00 90.62 88 LEU A N 1
ATOM 648 C CA . LEU A 1 88 ? 6.306 -1.911 4.521 1.00 90.62 88 LEU A CA 1
ATOM 649 C C . LEU A 1 88 ? 7.309 -2.107 3.388 1.00 90.62 88 LEU A C 1
ATOM 651 O O . LEU A 1 88 ? 8.100 -3.037 3.447 1.00 90.62 88 LEU A O 1
ATOM 655 N N . ALA A 1 89 ? 7.258 -1.269 2.351 1.00 90.81 89 ALA A N 1
ATOM 656 C CA . ALA A 1 89 ? 8.195 -1.316 1.233 1.00 90.81 89 ALA A CA 1
ATOM 657 C C . ALA A 1 89 ? 8.202 0.007 0.455 1.00 90.81 89 ALA A C 1
ATOM 659 O O . ALA A 1 89 ? 7.212 0.743 0.461 1.00 90.81 89 ALA A O 1
ATOM 660 N N . GLY A 1 90 ? 9.290 0.286 -0.260 1.00 88.81 90 GLY A N 1
ATOM 661 C CA . GLY A 1 90 ? 9.389 1.448 -1.138 1.00 88.81 90 GLY A CA 1
ATOM 662 C C . GLY A 1 90 ? 9.760 2.745 -0.422 1.00 88.81 90 GLY A C 1
ATOM 663 O O . GLY A 1 90 ? 10.396 2.750 0.638 1.00 88.81 90 GLY A O 1
ATOM 664 N N . GLY A 1 91 ? 9.366 3.865 -1.031 1.00 81.12 91 GLY A N 1
ATOM 665 C CA . GLY A 1 91 ? 9.679 5.224 -0.573 1.00 81.12 91 GLY A CA 1
ATOM 666 C C . GLY A 1 91 ? 10.828 5.903 -1.323 1.00 81.12 91 GLY A C 1
ATOM 667 O O . GLY A 1 91 ? 11.088 7.083 -1.103 1.00 81.12 91 GLY A O 1
ATOM 668 N N . LYS A 1 92 ? 11.497 5.200 -2.244 1.00 77.62 92 LYS A N 1
ATOM 669 C CA . LYS A 1 92 ? 12.415 5.806 -3.217 1.00 77.62 92 LYS A CA 1
ATOM 670 C C . LYS A 1 92 ? 11.681 5.969 -4.544 1.00 77.62 92 LYS A C 1
ATOM 672 O O . LYS A 1 92 ? 11.500 5.006 -5.281 1.00 77.62 92 LYS A O 1
ATOM 677 N N . ARG A 1 93 ? 11.258 7.200 -4.835 1.00 69.62 93 ARG A N 1
ATOM 678 C CA . ARG A 1 93 ? 10.777 7.593 -6.165 1.00 69.62 93 ARG A CA 1
ATOM 679 C C . ARG A 1 93 ? 11.995 7.782 -7.065 1.00 69.62 93 ARG A C 1
ATOM 681 O O . ARG A 1 93 ? 12.864 8.582 -6.730 1.00 69.62 93 ARG A O 1
ATOM 688 N N . GLY A 1 94 ? 12.085 7.080 -8.186 1.00 64.94 94 GLY A N 1
ATOM 689 C CA . GLY A 1 94 ? 13.232 7.243 -9.076 1.00 64.94 94 GLY A CA 1
ATOM 690 C C . GLY A 1 94 ? 13.216 6.306 -10.272 1.00 64.94 94 GLY A C 1
ATOM 691 O O . GLY A 1 94 ? 12.516 5.303 -10.272 1.00 64.94 94 GLY A O 1
ATOM 692 N N . SER A 1 95 ? 14.011 6.655 -11.283 1.00 58.12 95 SER A N 1
ATOM 693 C CA . SER A 1 95 ? 14.098 6.023 -12.607 1.00 58.12 95 SER A CA 1
ATOM 694 C C . SER A 1 95 ? 14.835 4.674 -12.613 1.00 58.12 95 SER A C 1
ATOM 696 O O . SER A 1 95 ? 15.667 4.430 -13.486 1.00 58.12 95 SER A O 1
ATOM 698 N N . GLY A 1 96 ? 14.594 3.819 -11.619 1.00 68.44 96 GLY A N 1
ATOM 699 C CA . GLY A 1 96 ? 15.306 2.557 -11.446 1.00 68.44 96 GLY A CA 1
ATOM 700 C C . GLY A 1 96 ? 14.376 1.415 -11.062 1.00 68.44 96 GLY A C 1
ATOM 701 O O . GLY A 1 96 ? 13.632 1.509 -10.089 1.00 68.44 96 GLY A O 1
ATOM 702 N N . PHE A 1 97 ? 14.478 0.308 -11.794 1.00 81.88 97 PHE A N 1
ATOM 703 C CA . PHE A 1 97 ? 13.814 -0.946 -11.467 1.00 81.88 97 PHE A CA 1
ATOM 704 C C . PHE A 1 97 ? 14.723 -1.777 -10.558 1.00 81.88 97 PHE A C 1
ATOM 706 O O . PHE A 1 97 ? 15.540 -2.561 -11.034 1.00 81.88 97 PHE A O 1
ATOM 713 N N . ASN A 1 98 ? 14.611 -1.564 -9.247 1.00 85.00 98 ASN A N 1
ATOM 714 C CA . ASN A 1 98 ? 15.403 -2.295 -8.262 1.00 85.00 98 ASN A CA 1
ATOM 715 C C . ASN A 1 98 ? 14.501 -3.173 -7.405 1.00 85.00 98 ASN A C 1
ATOM 717 O O . ASN A 1 98 ? 13.602 -2.668 -6.723 1.00 85.00 98 ASN A O 1
ATOM 721 N N . ASP A 1 99 ? 14.760 -4.477 -7.439 1.00 84.75 99 ASP A N 1
ATOM 722 C CA . ASP A 1 99 ? 14.325 -5.426 -6.419 1.00 84.75 99 ASP A CA 1
ATOM 723 C C . ASP A 1 99 ? 15.290 -5.398 -5.227 1.00 84.75 99 ASP A C 1
ATOM 725 O O . ASP A 1 99 ? 16.434 -4.957 -5.335 1.00 84.75 99 ASP A O 1
ATOM 729 N N . GLY A 1 100 ? 14.826 -5.865 -4.072 1.00 83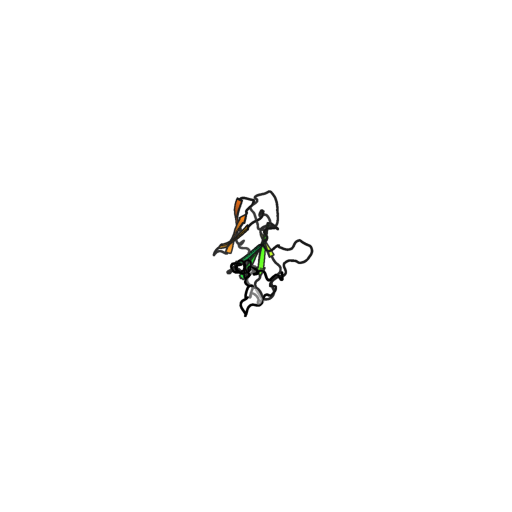.44 100 GLY A N 1
ATOM 730 C CA . GLY A 1 100 ? 15.630 -5.899 -2.858 1.00 83.44 100 GLY A CA 1
ATOM 731 C C . GLY A 1 100 ? 14.770 -5.991 -1.609 1.00 83.44 100 GLY A C 1
ATOM 732 O O . GLY A 1 100 ? 13.580 -6.308 -1.671 1.00 83.44 100 GLY A O 1
ATOM 733 N N . GLY A 1 101 ? 15.380 -5.702 -0.461 1.00 85.31 101 GLY A N 1
ATOM 734 C CA . GLY A 1 101 ? 14.642 -5.608 0.791 1.00 85.31 101 GLY A CA 1
ATOM 735 C C . GLY A 1 101 ? 13.601 -4.475 0.773 1.00 85.31 101 GLY A C 1
ATOM 736 O O . GLY A 1 101 ? 13.639 -3.600 -0.097 1.00 85.31 101 GLY A O 1
ATOM 737 N N . PRO A 1 102 ? 12.703 -4.433 1.772 1.00 84.94 102 PRO A N 1
ATOM 738 C CA . PRO A 1 102 ? 11.700 -3.380 1.959 1.00 84.94 102 PRO A CA 1
ATOM 739 C C . PRO A 1 102 ? 12.156 -1.938 1.675 1.00 84.94 102 PRO A C 1
ATOM 741 O O . PRO A 1 102 ? 11.419 -1.163 1.071 1.00 84.94 102 PRO A O 1
ATOM 744 N N . GLY A 1 103 ? 13.365 -1.559 2.104 1.00 83.69 103 GLY A N 1
ATOM 745 C CA . GLY A 1 103 ? 13.905 -0.202 1.933 1.00 83.69 103 GLY A CA 1
ATOM 746 C C . GLY A 1 103 ? 14.642 0.056 0.613 1.00 83.69 103 GLY A C 1
ATOM 747 O O . GLY A 1 103 ? 14.952 1.212 0.304 1.00 83.69 103 GLY A O 1
ATOM 748 N N . ASP A 1 104 ? 14.923 -0.997 -0.151 1.00 84.69 104 ASP A N 1
ATOM 749 C CA . ASP A 1 104 ? 15.708 -0.939 -1.388 1.00 84.69 104 ASP A CA 1
ATOM 750 C C . ASP A 1 104 ? 14.847 -1.114 -2.633 1.00 84.69 104 ASP A C 1
ATOM 752 O O . ASP A 1 104 ? 15.192 -0.581 -3.689 1.00 84.69 104 ASP A O 1
ATOM 756 N N . ALA A 1 105 ? 13.709 -1.799 -2.494 1.00 87.38 105 ALA A N 1
ATOM 757 C CA . ALA A 1 105 ? 12.721 -1.907 -3.550 1.00 87.38 105 ALA A CA 1
ATOM 758 C C . ALA A 1 105 ? 12.265 -0.509 -4.003 1.00 87.38 105 ALA A C 1
ATOM 760 O O . ALA A 1 105 ? 11.809 0.304 -3.196 1.00 87.38 105 ALA A O 1
ATOM 761 N N . ALA A 1 106 ? 12.381 -0.233 -5.300 1.00 89.81 106 ALA A N 1
ATOM 762 C CA . ALA A 1 106 ? 11.917 1.010 -5.907 1.00 89.81 106 ALA A CA 1
ATOM 763 C C . ALA A 1 106 ? 10.635 0.752 -6.706 1.00 89.81 106 ALA A C 1
ATOM 765 O O . ALA A 1 106 ? 10.613 -0.119 -7.579 1.00 89.81 106 ALA A O 1
ATOM 766 N N . PHE A 1 107 ? 9.580 1.511 -6.401 1.00 90.50 107 PHE A N 1
ATOM 767 C CA . PHE A 1 107 ? 8.315 1.519 -7.141 1.00 90.50 107 PHE A CA 1
ATOM 768 C C . PHE A 1 107 ? 8.145 2.854 -7.869 1.00 90.50 107 PHE A C 1
ATOM 770 O O . PHE A 1 107 ? 8.640 3.886 -7.403 1.00 90.50 107 PHE A O 1
ATOM 777 N N . ASP A 1 108 ? 7.379 2.875 -8.958 1.00 92.12 108 ASP A N 1
ATOM 778 C CA . ASP A 1 108 ? 7.043 4.110 -9.661 1.00 92.12 108 ASP A CA 1
ATOM 779 C C . ASP A 1 108 ? 5.544 4.220 -9.986 1.00 92.12 108 ASP A C 1
ATOM 781 O O . ASP A 1 108 ? 4.990 3.588 -10.894 1.00 92.12 108 ASP A O 1
ATOM 785 N N . ARG A 1 109 ? 4.871 5.070 -9.197 1.00 91.38 109 ARG A N 1
ATOM 786 C CA . ARG A 1 109 ? 3.420 5.317 -9.222 1.00 91.38 109 ARG A CA 1
ATOM 787 C C . ARG A 1 109 ? 2.587 4.030 -9.260 1.00 91.38 109 ARG A C 1
ATOM 789 O O . ARG A 1 109 ? 1.780 3.849 -10.185 1.00 91.38 109 ARG A O 1
ATOM 796 N N . PRO A 1 110 ? 2.726 3.150 -8.253 1.00 93.31 110 PRO A N 1
ATOM 797 C CA . PRO A 1 110 ? 1.896 1.961 -8.164 1.00 93.31 110 PRO A CA 1
ATOM 798 C C . PRO A 1 110 ? 0.408 2.335 -8.100 1.00 93.31 110 PRO A C 1
ATOM 800 O O . PRO A 1 110 ? 0.040 3.357 -7.519 1.00 93.31 110 PRO A O 1
ATOM 803 N N . ARG A 1 111 ? -0.461 1.545 -8.737 1.00 94.81 111 ARG A N 1
ATOM 804 C CA . ARG A 1 111 ? -1.899 1.870 -8.883 1.00 94.81 111 ARG A CA 1
ATOM 805 C C . ARG A 1 111 ? -2.844 0.915 -8.181 1.00 94.81 111 ARG A C 1
ATOM 807 O O . ARG A 1 111 ? -3.997 1.269 -7.964 1.00 94.81 111 ARG A O 1
ATOM 814 N N . SER A 1 112 ? -2.389 -0.291 -7.890 1.00 95.19 112 SER A N 1
ATOM 815 C CA . SER A 1 112 ? -3.217 -1.321 -7.287 1.00 95.19 112 SER A CA 1
ATOM 816 C C . SER A 1 112 ? -2.352 -2.241 -6.448 1.00 95.19 112 SER A C 1
ATOM 818 O O . SER A 1 112 ? -1.155 -2.396 -6.710 1.00 95.19 112 SER A O 1
ATOM 820 N N . VAL A 1 113 ? -2.981 -2.823 -5.440 1.00 95.56 113 VAL A N 1
ATOM 821 C CA . VAL A 1 113 ? -2.410 -3.823 -4.553 1.00 95.56 113 VAL A CA 1
ATOM 822 C C . VAL A 1 113 ? -3.395 -4.980 -4.418 1.00 95.56 113 VAL A C 1
ATOM 824 O O . VAL A 1 113 ? -4.601 -4.786 -4.554 1.00 95.56 113 VAL A O 1
ATOM 827 N N . ALA A 1 114 ? -2.888 -6.179 -4.164 1.00 95.44 114 ALA A N 1
ATOM 828 C CA . ALA A 1 114 ? -3.673 -7.352 -3.799 1.00 95.44 114 ALA A CA 1
ATOM 829 C C . ALA A 1 114 ? -2.903 -8.161 -2.754 1.00 95.44 114 ALA A C 1
ATOM 831 O O . ALA A 1 114 ? -1.674 -8.167 -2.766 1.00 95.44 114 ALA A O 1
ATOM 832 N N . VAL A 1 115 ? -3.612 -8.837 -1.856 1.00 94.25 115 VAL A N 1
ATOM 833 C CA . VAL A 1 115 ? -3.013 -9.666 -0.803 1.00 94.25 115 VAL A CA 1
ATOM 834 C C . VAL A 1 115 ? -3.473 -11.101 -1.017 1.00 94.25 115 VAL A C 1
ATOM 836 O O . VAL A 1 115 ? -4.672 -11.338 -1.165 1.00 94.25 115 VAL A O 1
ATOM 839 N N . ASP A 1 116 ? -2.538 -12.049 -1.083 1.00 93.19 116 ASP A N 1
ATOM 840 C CA . ASP A 1 116 ? -2.881 -13.468 -1.196 1.00 93.19 116 ASP A CA 1
ATOM 841 C C . ASP A 1 116 ? -3.119 -14.125 0.169 1.00 93.19 116 ASP A C 1
ATOM 843 O O . ASP A 1 116 ? -2.916 -13.549 1.238 1.00 93.19 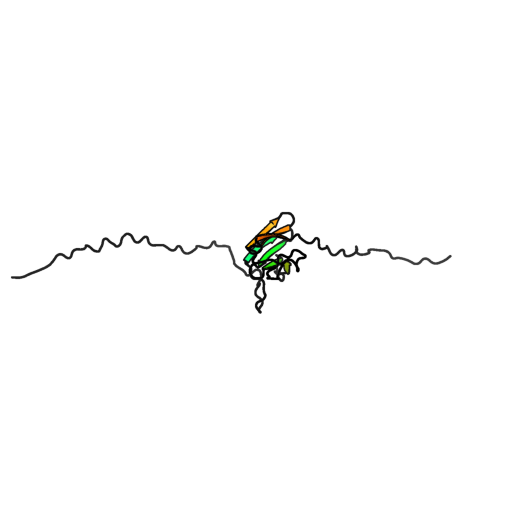116 ASP A O 1
ATOM 847 N N . ALA A 1 117 ? -3.529 -15.392 0.135 1.00 90.25 117 ALA A N 1
ATOM 848 C CA . ALA A 1 117 ? -3.734 -16.171 1.342 1.00 90.25 117 ALA A CA 1
ATOM 849 C C . ALA A 1 117 ? -2.435 -16.441 2.122 1.00 90.25 117 ALA A C 1
ATOM 851 O O . ALA A 1 117 ? -2.526 -16.954 3.220 1.00 90.25 117 ALA A O 1
ATOM 852 N N . ALA A 1 118 ? -1.241 -16.146 1.626 1.00 88.69 118 ALA A N 1
ATOM 853 C CA . ALA A 1 118 ? 0.009 -16.275 2.375 1.00 88.69 118 ALA A CA 1
ATOM 854 C C . ALA A 1 118 ? 0.534 -14.910 2.866 1.00 88.69 118 ALA A C 1
ATOM 856 O O . ALA A 1 118 ? 1.695 -14.816 3.258 1.00 88.69 118 ALA A O 1
ATOM 857 N N . ASP A 1 119 ? -0.310 -13.868 2.854 1.00 89.88 119 ASP A N 1
ATOM 858 C CA . ASP A 1 119 ? 0.038 -12.476 3.170 1.00 89.88 119 ASP A CA 1
ATOM 859 C C . ASP A 1 119 ? 1.117 -11.867 2.259 1.00 89.88 119 ASP A C 1
ATOM 861 O O . ASP A 1 119 ? 1.714 -10.839 2.593 1.00 89.88 119 ASP A O 1
ATOM 865 N N . ASN A 1 120 ? 1.349 -12.446 1.078 1.00 92.06 120 ASN A N 1
ATOM 866 C CA . ASN A 1 120 ? 2.140 -11.781 0.056 1.00 92.06 120 ASN A CA 1
ATOM 867 C C . ASN A 1 120 ? 1.330 -10.635 -0.542 1.00 92.06 120 ASN A C 1
ATOM 869 O O . ASN A 1 120 ? 0.169 -10.801 -0.922 1.00 92.06 120 ASN A O 1
ATOM 873 N N . VAL A 1 121 ? 1.977 -9.486 -0.691 1.00 93.94 121 VAL A N 1
ATOM 874 C CA . VAL A 1 121 ? 1.396 -8.304 -1.318 1.00 93.94 121 VAL A CA 1
ATOM 875 C C . VAL A 1 121 ? 1.875 -8.221 -2.762 1.00 93.94 121 VAL A C 1
ATOM 877 O O . VAL A 1 121 ? 3.071 -8.158 -3.030 1.00 93.94 121 VAL A O 1
ATOM 880 N N . TYR A 1 122 ? 0.942 -8.192 -3.700 1.00 94.94 122 TYR A N 1
ATOM 881 C CA . TYR A 1 122 ? 1.192 -7.986 -5.119 1.00 94.94 122 TYR A CA 1
ATOM 882 C C . TYR A 1 122 ? 0.876 -6.539 -5.474 1.00 94.94 122 TYR A C 1
ATOM 884 O O . TYR A 1 122 ? -0.181 -6.037 -5.109 1.00 94.94 122 TYR A O 1
ATOM 892 N N . VAL A 1 123 ? 1.783 -5.866 -6.173 1.00 95.06 123 VAL A N 1
ATOM 893 C CA . VAL A 1 123 ? 1.729 -4.429 -6.455 1.00 95.06 123 VAL A CA 1
ATOM 894 C C . VAL A 1 123 ? 1.784 -4.215 -7.958 1.00 95.06 123 VAL A C 1
ATOM 896 O O . VAL A 1 123 ? 2.724 -4.662 -8.611 1.00 95.06 123 VAL A O 1
ATOM 899 N N . ALA A 1 124 ? 0.809 -3.501 -8.510 1.00 96.19 124 ALA A N 1
ATOM 900 C CA . ALA A 1 124 ? 0.842 -3.062 -9.900 1.00 96.19 124 ALA A CA 1
ATOM 901 C C . ALA A 1 124 ? 1.694 -1.788 -10.019 1.00 96.19 124 ALA A C 1
ATOM 903 O O . ALA A 1 124 ? 1.200 -0.681 -9.782 1.00 96.19 124 ALA A O 1
ATOM 904 N N . ASP A 1 125 ? 2.969 -1.956 -10.368 1.00 93.38 125 ASP A N 1
ATOM 905 C CA . ASP A 1 125 ? 3.979 -0.909 -10.526 1.00 93.38 125 ASP A CA 1
ATOM 906 C C . ASP A 1 125 ? 3.874 -0.280 -11.925 1.00 93.38 125 ASP A C 1
ATOM 908 O O . ASP A 1 125 ? 4.477 -0.737 -12.898 1.00 93.38 125 ASP A O 1
ATOM 912 N N . ARG A 1 126 ? 2.998 0.726 -12.043 1.00 93.56 126 ARG A N 1
ATOM 913 C CA . ARG A 1 126 ? 2.473 1.203 -13.330 1.00 93.56 126 ARG A CA 1
ATOM 914 C C . ARG A 1 126 ? 3.558 1.730 -14.259 1.00 93.56 126 ARG A C 1
ATOM 916 O O . ARG A 1 126 ? 3.514 1.414 -15.444 1.00 93.56 126 ARG A O 1
ATOM 923 N N . LEU A 1 127 ? 4.452 2.590 -13.771 1.00 92.50 127 LEU A N 1
ATOM 924 C CA . LEU A 1 127 ? 5.428 3.244 -14.647 1.00 92.50 127 LEU A CA 1
ATOM 925 C C . LEU A 1 127 ? 6.633 2.357 -14.953 1.00 92.50 127 LEU A C 1
ATOM 927 O O . LEU A 1 127 ? 7.228 2.510 -16.014 1.00 92.50 127 LEU A O 1
ATOM 931 N N . HIS A 1 128 ? 6.915 1.370 -14.104 1.00 90.94 128 HIS A N 1
ATOM 932 C CA . HIS A 1 128 ? 7.841 0.293 -14.444 1.00 90.94 128 HIS A CA 1
ATOM 933 C C . HIS A 1 128 ? 7.208 -0.817 -15.301 1.00 90.94 128 HIS A C 1
ATOM 935 O O . HIS A 1 128 ? 7.926 -1.678 -15.798 1.00 90.94 128 HIS A O 1
ATOM 941 N N . GLY A 1 129 ? 5.881 -0.822 -15.480 1.00 92.56 129 GLY A N 1
ATOM 942 C CA . GLY A 1 129 ? 5.177 -1.836 -16.269 1.00 92.56 129 GLY A CA 1
ATOM 943 C C . GLY A 1 129 ? 5.249 -3.243 -15.666 1.00 92.56 129 GLY A C 1
ATOM 944 O O . GLY A 1 129 ? 5.240 -4.222 -16.407 1.00 92.56 129 GLY A O 1
ATOM 945 N N . ALA A 1 130 ? 5.340 -3.355 -14.338 1.00 92.44 130 ALA A N 1
ATOM 946 C CA . ALA A 1 130 ? 5.602 -4.617 -13.651 1.00 92.44 130 ALA A CA 1
ATOM 947 C C . ALA A 1 130 ? 4.553 -4.940 -12.579 1.00 92.44 130 ALA A C 1
ATOM 949 O O . ALA A 1 130 ? 3.936 -4.055 -11.986 1.00 92.44 130 ALA A O 1
ATOM 950 N N . VAL A 1 131 ? 4.397 -6.231 -12.279 1.00 94.25 131 VAL A N 1
ATOM 951 C CA . VAL A 1 131 ? 3.727 -6.695 -11.059 1.00 94.25 131 VAL A CA 1
ATOM 952 C C . VAL A 1 131 ? 4.807 -7.126 -10.078 1.00 94.25 131 VAL A C 1
ATOM 954 O O . VAL A 1 131 ? 5.573 -8.045 -10.356 1.00 94.25 131 VAL A O 1
ATOM 957 N N . ARG A 1 132 ? 4.892 -6.443 -8.938 1.00 92.38 132 ARG A N 1
ATOM 958 C CA . ARG A 1 132 ? 5.911 -6.684 -7.910 1.00 92.38 132 ARG A CA 1
ATOM 959 C C . ARG A 1 132 ? 5.309 -7.493 -6.772 1.00 92.38 132 ARG A C 1
ATOM 961 O O . ARG A 1 132 ? 4.154 -7.283 -6.418 1.00 92.38 132 ARG A O 1
ATOM 968 N N . LYS A 1 133 ? 6.090 -8.393 -6.181 1.00 92.69 133 LYS A N 1
ATOM 969 C CA . LYS A 1 133 ? 5.684 -9.180 -5.014 1.00 92.69 133 LYS A CA 1
ATOM 970 C C . LYS A 1 133 ? 6.489 -8.736 -3.798 1.00 92.69 133 LYS A C 1
ATOM 972 O O . LYS A 1 133 ? 7.712 -8.803 -3.813 1.00 92.69 133 LYS A O 1
ATOM 977 N N . VAL A 1 134 ? 5.800 -8.341 -2.738 1.00 91.75 134 VAL A N 1
ATOM 978 C CA . VAL A 1 134 ? 6.360 -8.120 -1.406 1.00 91.75 134 VAL A CA 1
ATOM 979 C C . VAL A 1 134 ? 5.919 -9.296 -0.549 1.00 91.75 134 VAL A C 1
ATOM 981 O O . VAL A 1 134 ? 4.763 -9.391 -0.140 1.00 91.75 134 VAL A O 1
ATOM 984 N N . ALA A 1 135 ? 6.832 -10.238 -0.338 1.00 89.50 135 ALA A N 1
ATOM 985 C CA . ALA A 1 135 ? 6.598 -11.324 0.599 1.00 89.50 135 ALA A CA 1
ATOM 986 C C . ALA A 1 135 ? 6.768 -10.799 2.033 1.00 89.50 135 ALA A C 1
ATOM 988 O O . ALA A 1 135 ? 7.632 -9.942 2.254 1.00 89.50 135 ALA A O 1
ATOM 989 N N . PRO A 1 136 ?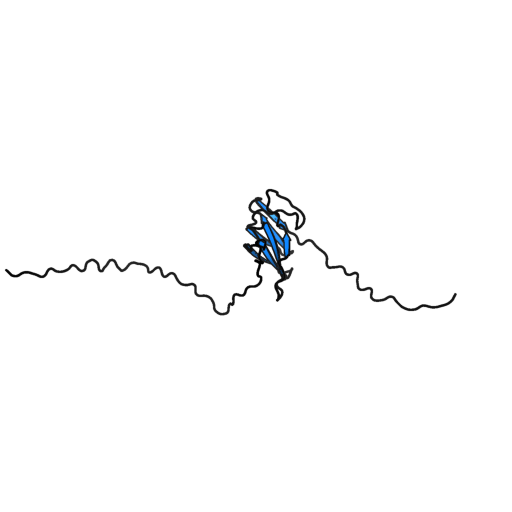 6.004 -11.307 3.014 1.00 82.44 136 PRO A N 1
ATOM 990 C CA . PRO A 1 136 ? 6.353 -11.092 4.405 1.00 82.44 136 PRO A CA 1
ATOM 991 C C . PRO A 1 136 ? 7.770 -11.641 4.596 1.00 82.44 136 PRO A C 1
ATOM 993 O O . PRO A 1 136 ? 8.014 -12.835 4.403 1.00 82.44 136 PRO A O 1
ATOM 996 N N . SER A 1 137 ? 8.731 -10.768 4.918 1.00 68.56 137 SER A N 1
ATOM 997 C CA . SER A 1 137 ? 10.006 -11.242 5.440 1.00 68.56 137 SER A CA 1
ATOM 998 C C . SER A 1 137 ? 9.631 -12.080 6.653 1.00 68.56 137 SER A C 1
ATOM 1000 O O . SER A 1 137 ? 8.893 -11.616 7.520 1.00 68.56 137 SER A O 1
ATOM 1002 N N . GLY A 1 138 ? 10.047 -13.342 6.707 1.00 54.31 138 GLY A N 1
ATOM 1003 C CA . GLY A 1 138 ? 9.841 -14.199 7.877 1.00 54.31 138 GLY A CA 1
ATOM 1004 C C . GLY A 1 138 ? 10.628 -13.706 9.098 1.00 54.31 138 GLY A C 1
ATOM 1005 O O . GLY A 1 138 ? 11.283 -14.497 9.770 1.00 54.31 138 GLY A O 1
ATOM 1006 N N . GLU A 1 139 ? 10.630 -12.401 9.376 1.00 44.31 139 GLU A N 1
ATOM 1007 C CA . GLU A 1 139 ? 11.265 -11.763 10.512 1.00 44.31 139 GLU A CA 1
ATOM 1008 C C . GLU A 1 139 ? 10.469 -12.063 11.778 1.00 44.31 139 GLU A C 1
ATOM 1010 O O . GLU A 1 139 ? 9.674 -11.281 12.289 1.00 44.31 139 GLU A O 1
ATOM 1015 N N . ARG A 1 140 ? 10.783 -13.258 12.282 1.00 41.12 140 ARG A N 1
ATOM 1016 C CA . ARG A 1 140 ? 11.412 -13.417 13.585 1.00 41.12 140 ARG A CA 1
ATOM 1017 C C . ARG A 1 140 ? 10.534 -12.871 14.707 1.00 41.12 140 ARG A C 1
ATOM 1019 O O . ARG A 1 140 ? 10.774 -11.802 15.267 1.00 41.12 140 ARG A O 1
ATOM 1026 N N . THR A 1 141 ? 9.614 -13.732 15.144 1.00 34.03 141 THR A N 1
ATOM 1027 C CA . THR A 1 141 ? 9.378 -13.933 16.574 1.00 34.03 141 THR A CA 1
ATOM 1028 C C . THR A 1 141 ? 10.706 -13.710 17.274 1.00 34.03 141 THR A C 1
ATOM 1030 O O . THR A 1 141 ? 11.696 -14.378 16.968 1.00 34.03 141 THR A O 1
ATOM 1033 N N . ARG A 1 142 ? 10.746 -12.721 18.162 1.00 44.34 142 ARG A N 1
ATOM 1034 C CA . ARG A 1 142 ? 11.775 -12.608 19.180 1.00 44.34 142 ARG A CA 1
ATOM 1035 C C . ARG A 1 142 ? 11.849 -13.992 19.815 1.00 44.34 142 ARG A C 1
ATOM 1037 O O . ARG A 1 142 ? 11.019 -14.329 20.654 1.00 44.34 142 ARG A O 1
ATOM 1044 N N . ALA A 1 143 ? 12.794 -14.816 19.372 1.00 42.56 143 ALA A N 1
ATOM 1045 C CA . ALA A 1 143 ? 13.274 -15.927 20.154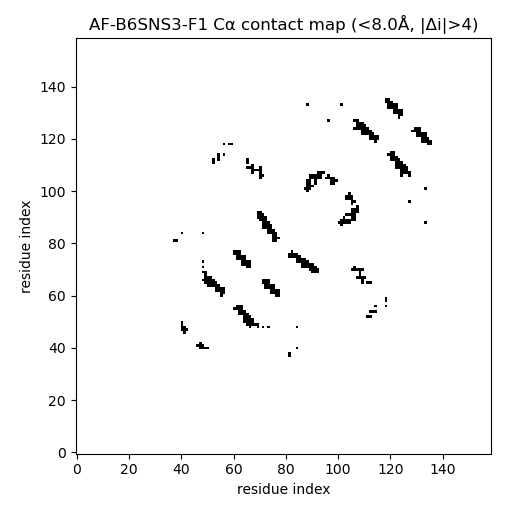 1.00 42.56 143 ALA A CA 1
ATOM 1046 C C . ALA A 1 143 ? 13.948 -15.243 21.338 1.00 42.56 143 ALA A C 1
ATOM 1048 O O . ALA A 1 143 ? 15.152 -15.004 21.355 1.00 42.56 143 ALA A O 1
ATOM 1049 N N . SER A 1 144 ? 13.128 -14.828 22.308 1.00 40.69 144 SER A N 1
ATOM 1050 C CA . SER A 1 144 ? 13.568 -14.908 23.678 1.00 40.69 144 SER A CA 1
ATOM 1051 C C . SER A 1 144 ? 14.123 -16.323 23.787 1.00 40.69 144 SER A C 1
ATOM 1053 O O . SER A 1 144 ? 13.394 -17.259 23.427 1.00 40.69 144 SER A O 1
ATOM 1055 N N . PRO A 1 145 ? 15.381 -16.521 24.212 1.00 47.50 145 PRO A N 1
ATOM 1056 C CA . PRO A 1 145 ? 15.733 -17.840 24.704 1.00 47.50 145 PRO A CA 1
ATOM 1057 C C . PRO A 1 145 ? 14.623 -18.246 25.690 1.00 47.50 145 PRO A C 1
ATOM 1059 O O . PRO A 1 145 ? 14.062 -17.354 26.355 1.00 47.50 145 PRO A O 1
ATOM 1062 N N . PRO A 1 146 ? 14.219 -19.532 25.727 1.00 47.94 146 PRO A N 1
ATOM 1063 C CA . PRO A 1 146 ? 13.249 -19.969 26.721 1.00 47.94 146 PRO A CA 1
ATOM 1064 C C . PRO A 1 146 ? 13.712 -19.405 28.067 1.00 47.94 146 PRO A C 1
ATOM 1066 O O . PRO A 1 146 ? 14.923 -19.430 28.317 1.00 47.94 146 PRO A O 1
ATOM 1069 N N . PRO A 1 147 ? 12.822 -18.810 28.885 1.00 48.88 147 PRO A N 1
ATOM 1070 C CA . PRO A 1 147 ? 13.231 -18.369 30.206 1.00 48.88 147 PRO A CA 1
ATOM 1071 C C . PRO A 1 147 ? 13.912 -19.572 30.844 1.00 48.88 147 PRO A C 1
ATOM 1073 O O . PRO A 1 147 ? 13.296 -20.636 30.929 1.00 48.88 147 PRO A O 1
ATOM 1076 N N . CYS A 1 148 ? 15.205 -19.439 31.155 1.00 48.81 148 CYS A N 1
ATOM 1077 C CA . CYS A 1 148 ? 15.976 -20.470 31.827 1.00 48.81 148 CYS A CA 1
ATOM 1078 C C . CYS A 1 148 ? 15.345 -20.661 33.207 1.00 48.81 148 CYS A C 1
ATOM 1080 O O . CYS A 1 148 ? 15.778 -20.079 34.197 1.00 48.81 148 CYS A O 1
ATOM 1082 N N . PHE A 1 149 ? 14.259 -21.423 33.259 1.00 49.69 149 PHE A N 1
ATOM 1083 C CA . PHE A 1 149 ? 13.674 -21.909 34.480 1.00 49.69 149 PHE A CA 1
ATOM 1084 C C . PHE A 1 149 ? 14.558 -23.064 34.924 1.00 49.69 149 PHE A C 1
ATOM 1086 O O . PHE A 1 149 ? 14.584 -24.119 34.301 1.00 49.69 149 PHE A O 1
ATOM 1093 N N . PHE A 1 150 ? 15.264 -22.805 36.021 1.00 40.38 150 PHE A N 1
ATOM 1094 C CA . PHE A 1 150 ? 15.955 -23.771 36.863 1.00 40.38 150 PHE A CA 1
ATOM 1095 C C . PHE A 1 150 ? 17.227 -24.414 36.298 1.00 40.38 150 PHE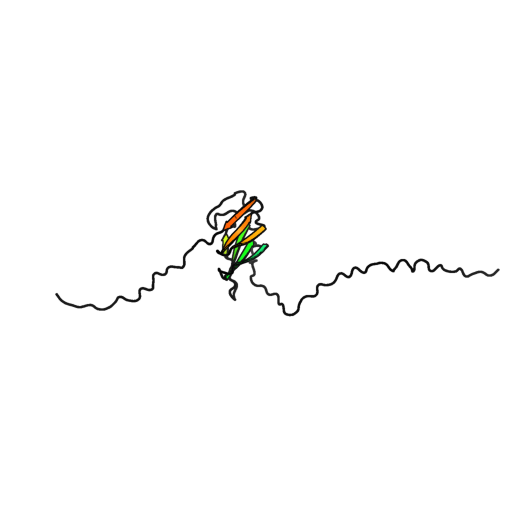 A C 1
ATOM 1097 O O . PHE A 1 150 ? 17.194 -25.417 35.597 1.00 40.38 150 PHE A O 1
ATOM 1104 N N . CYS A 1 151 ? 18.371 -23.949 36.808 1.00 32.81 151 CYS A N 1
ATOM 1105 C CA . CYS A 1 151 ? 19.148 -24.826 37.684 1.00 32.81 151 CYS A CA 1
ATOM 1106 C C . CYS A 1 151 ? 19.983 -24.005 38.682 1.00 32.81 151 CYS A C 1
ATOM 1108 O O . CYS A 1 151 ? 21.095 -23.557 38.424 1.00 32.81 151 CYS A O 1
ATOM 1110 N N . SER A 1 152 ? 19.423 -23.798 39.860 1.00 44.75 152 SER A N 1
ATOM 1111 C CA . SER A 1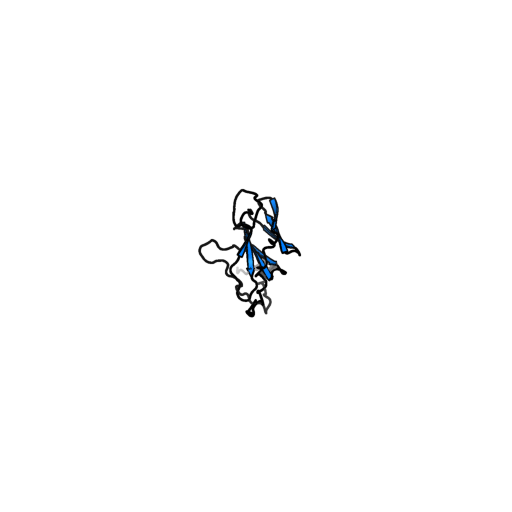 152 ? 20.185 -23.944 41.095 1.00 44.75 152 SER A CA 1
ATOM 1112 C C . SER A 1 152 ? 19.306 -24.826 41.972 1.00 44.75 152 SER A C 1
ATOM 1114 O O . SER A 1 152 ? 18.088 -24.624 41.976 1.00 44.75 152 SER A O 1
ATOM 1116 N N . PRO A 1 153 ? 19.880 -25.809 42.684 1.00 49.53 153 PRO A N 1
ATOM 1117 C CA . PRO A 1 153 ? 20.618 -25.378 43.860 1.00 49.53 153 PRO A CA 1
ATOM 1118 C C . PRO A 1 153 ? 21.769 -26.294 44.336 1.00 49.53 153 PRO A C 1
ATOM 1120 O O . PRO A 1 153 ? 21.916 -27.439 43.930 1.00 49.53 153 PRO A O 1
ATOM 1123 N N . VAL A 1 154 ? 22.495 -25.745 45.313 1.00 40.44 154 VAL A N 1
ATOM 1124 C CA . VAL A 1 154 ? 23.149 -26.438 46.438 1.00 40.44 154 VAL A CA 1
ATOM 1125 C C . VAL A 1 154 ? 24.510 -27.108 46.185 1.00 40.44 154 VAL A C 1
ATOM 1127 O O . VAL A 1 154 ? 24.643 -28.220 45.688 1.00 40.44 154 VAL A O 1
ATOM 1130 N N . SER A 1 155 ? 25.521 -26.407 46.705 1.00 47.34 155 SER A N 1
ATOM 1131 C CA . SER A 1 155 ? 26.750 -26.932 47.308 1.00 47.34 155 SER A CA 1
ATOM 1132 C C . SER A 1 155 ? 26.526 -28.241 48.078 1.00 47.34 155 SER A C 1
ATOM 1134 O O . SER A 1 155 ? 25.789 -28.240 49.064 1.00 47.34 155 SER A O 1
ATOM 1136 N N . TRP A 1 156 ? 27.297 -29.281 47.757 1.00 36.41 156 TRP A N 1
ATOM 1137 C CA . TRP A 1 156 ? 27.712 -30.263 48.757 1.00 36.41 156 TRP A CA 1
ATOM 1138 C C . TRP A 1 156 ? 29.233 -30.388 48.802 1.00 36.41 156 TRP A C 1
ATOM 1140 O O . TRP A 1 156 ? 29.934 -30.416 47.796 1.00 36.41 156 TRP A O 1
ATOM 1150 N N . ILE A 1 157 ? 29.682 -30.385 50.048 1.00 54.28 157 ILE A N 1
ATOM 1151 C CA . ILE A 1 157 ? 31.028 -30.411 50.595 1.00 54.28 157 ILE A CA 1
ATOM 1152 C C . ILE A 1 157 ? 31.620 -31.836 50.534 1.00 54.28 157 ILE A C 1
ATOM 1154 O O . ILE A 1 157 ? 30.884 -32.802 50.717 1.00 54.28 157 ILE A O 1
ATOM 1158 N N . LYS A 1 158 ? 32.963 -31.894 50.473 1.00 45.25 158 LYS A N 1
ATOM 1159 C CA . LYS A 1 158 ? 33.906 -32.971 50.870 1.00 45.25 158 LYS A CA 1
ATOM 1160 C C . LYS A 1 158 ? 34.256 -34.088 49.877 1.00 45.25 158 LYS A C 1
ATOM 1162 O O . LYS A 1 158 ? 33.396 -34.744 49.302 1.00 45.25 158 LYS A O 1
ATOM 1167 N N . GLY A 1 159 ? 35.569 -34.333 49.834 1.00 47.44 159 GLY A N 1
ATOM 1168 C CA . GLY A 1 159 ? 36.305 -35.401 49.169 1.00 47.44 159 GLY A CA 1
ATOM 1169 C C . GLY A 1 159 ? 37.757 -34.982 49.047 1.00 47.44 159 GLY A C 1
ATOM 1170 O O . GLY A 1 159 ? 38.184 -34.799 47.893 1.00 47.44 159 GLY A O 1
#

Mean predicted aligned error: 15.23 Å

Foldseek 3Di:
DDDDDDDDDPPPPPPPDPPPPPPPDDDDDDPPDDDDDQDDQDDDDDDGADFQDWDDPPVVQWIWGDRLPQQWIWTWHPPPRIDHTHTQAERDADDDCDDDHRDTGHAHRWRDWDADPQRWIWIRRPVVRDIDIRHPPPDDDPCPPDPPDDDDDDDDDDD

Solvent-accessible surface area (backbone atoms only — not comparable to full-atom values): 10516 Å² total; per-residue (Å²): 143,86,83,87,85,81,85,80,79,78,79,81,77,78,85,83,80,80,75,78,77,80,73,77,74,75,86,81,78,77,84,95,72,81,93,73,87,76,71,87,50,73,63,79,81,93,72,47,69,49,84,68,47,77,44,78,36,79,90,80,54,29,34,40,33,36,16,29,86,52,12,26,32,28,38,31,45,68,52,100,64,54,49,79,72,40,80,59,31,29,57,47,70,59,101,50,93,36,81,65,56,44,82,56,21,35,32,35,49,36,77,49,75,48,70,50,96,82,59,30,36,37,33,37,23,54,75,72,73,42,78,44,77,47,65,68,74,87,77,63,78,80,75,63,72,75,78,85,74,78,90,79,84,82,91,81,85,93,134